Protein AF-A0A914TE70-F1 (afdb_monomer_lite)

Radius of gyration: 18.28 Å; chains: 1; bounding box: 50×21×53 Å

pLDDT: mean 85.48, std 5.52, range [60.97, 94.25]

Secondary structure (DSSP, 8-state):
-HHHHHHHHHHHHH-B-TTSPBPPPPHHHHHHHHHHHHHHHHHHHHHHHHHTT-HHHHHHHHHHHHHHHHHHHHHHHHHHHHHHT-SS--HHHHHHHHHHHHHHHHHHHHHHHHHHHHHHH-

Structure (mmCIF, N/CA/C/O backbone):
data_AF-A0A914TE70-F1
#
_entry.id   AF-A0A914TE70-F1
#
loop_
_atom_site.group_PDB
_atom_site.id
_atom_site.type_symbol
_atom_site.label_atom_id
_atom_site.label_alt_id
_atom_site.label_comp_id
_atom_site.label_asym_id
_atom_site.label_entity_id
_atom_site.label_seq_id
_atom_site.pdbx_PDB_ins_code
_atom_site.Cartn_x
_atom_site.Cartn_y
_atom_site.Cartn_z
_atom_site.occupancy
_atom_site.B_iso_or_equiv
_atom_site.auth_seq_id
_atom_site.auth_comp_id
_atom_site.auth_asym_id
_atom_site.auth_atom_id
_atom_site.pdbx_PDB_model_num
ATOM 1 N N . 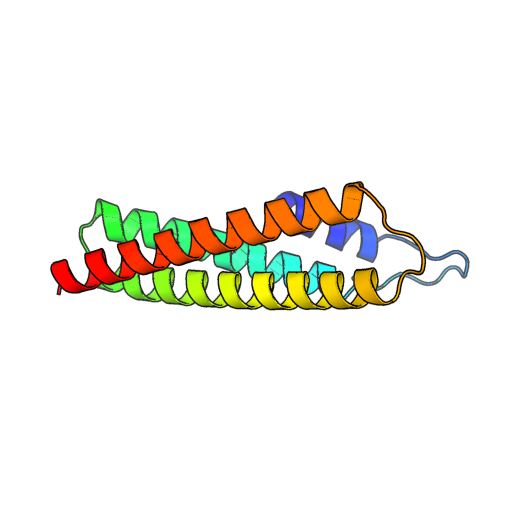MET A 1 1 ? 9.310 -7.585 6.132 1.00 60.97 1 MET A N 1
ATOM 2 C CA . MET A 1 1 ? 9.309 -6.562 5.063 1.00 60.97 1 MET A CA 1
ATOM 3 C C . MET A 1 1 ? 10.328 -5.459 5.301 1.00 60.97 1 MET A C 1
ATOM 5 O O . MET A 1 1 ? 11.218 -5.356 4.480 1.00 60.97 1 MET A O 1
ATOM 9 N N . LEU A 1 2 ? 10.293 -4.715 6.415 1.00 70.75 2 LEU A N 1
ATOM 10 C CA . LEU A 1 2 ? 11.214 -3.585 6.648 1.00 70.75 2 LEU A CA 1
ATOM 11 C C . LEU A 1 2 ? 12.707 -3.933 6.479 1.00 70.75 2 LEU A C 1
ATOM 13 O O . LEU A 1 2 ? 13.415 -3.210 5.794 1.00 70.75 2 LEU A O 1
ATOM 17 N N . ILE A 1 3 ? 13.161 -5.071 7.017 1.00 77.06 3 ILE A N 1
ATOM 18 C CA . ILE A 1 3 ? 14.552 -5.540 6.862 1.00 77.06 3 ILE A CA 1
ATOM 19 C C . ILE A 1 3 ? 14.895 -5.815 5.389 1.00 77.06 3 ILE A C 1
ATOM 21 O O . ILE A 1 3 ? 15.973 -5.455 4.936 1.00 77.06 3 ILE A O 1
ATOM 25 N N . ALA A 1 4 ? 13.965 -6.400 4.629 1.00 76.31 4 ALA A N 1
ATOM 26 C CA . ALA A 1 4 ? 14.156 -6.666 3.205 1.00 76.31 4 ALA A CA 1
ATOM 27 C C . ALA A 1 4 ? 14.168 -5.364 2.384 1.00 76.31 4 ALA A C 1
ATOM 29 O O . ALA A 1 4 ? 15.039 -5.187 1.541 1.00 76.31 4 ALA A O 1
ATOM 30 N N . SER A 1 5 ? 13.267 -4.420 2.674 1.00 78.38 5 SER A N 1
ATOM 31 C CA . SER A 1 5 ? 13.227 -3.105 2.021 1.00 78.38 5 SER A CA 1
ATOM 32 C C . SER A 1 5 ? 14.494 -2.292 2.310 1.00 78.38 5 SER A C 1
ATOM 34 O O . SER A 1 5 ? 15.067 -1.707 1.394 1.00 78.38 5 SER A O 1
ATOM 36 N N . LEU A 1 6 ? 14.983 -2.310 3.559 1.00 79.69 6 LEU A N 1
ATOM 37 C CA . LEU A 1 6 ? 16.264 -1.694 3.916 1.00 79.69 6 LEU A CA 1
ATOM 38 C C . LEU A 1 6 ? 17.442 -2.385 3.233 1.00 79.69 6 LEU A C 1
ATOM 40 O O . LEU A 1 6 ? 18.339 -1.690 2.773 1.00 79.69 6 LEU A O 1
ATOM 44 N N . ALA A 1 7 ? 17.439 -3.717 3.144 1.00 81.75 7 ALA A N 1
ATOM 45 C CA . ALA A 1 7 ? 18.492 -4.462 2.460 1.00 81.75 7 ALA A CA 1
ATOM 46 C C . ALA A 1 7 ? 18.546 -4.125 0.961 1.00 81.75 7 ALA A C 1
ATOM 48 O O . ALA A 1 7 ? 19.626 -3.949 0.40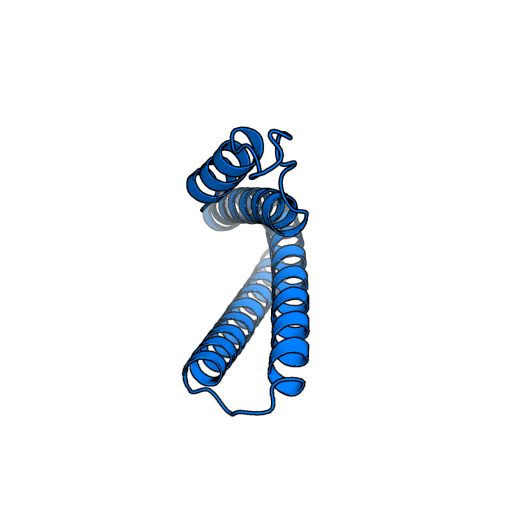6 1.00 81.75 7 ALA A O 1
ATOM 49 N N . VAL A 1 8 ? 17.390 -3.969 0.308 1.00 82.94 8 VAL A N 1
ATOM 50 C CA . VAL A 1 8 ? 17.311 -3.515 -1.090 1.00 82.94 8 VAL A CA 1
ATOM 51 C C . VAL A 1 8 ? 17.781 -2.065 -1.219 1.00 82.94 8 VAL A C 1
ATOM 53 O O . VAL A 1 8 ? 18.542 -1.750 -2.129 1.00 82.94 8 VAL A O 1
ATOM 56 N N . ALA A 1 9 ? 17.389 -1.186 -0.295 1.00 80.62 9 ALA A N 1
ATOM 57 C CA . ALA A 1 9 ? 17.842 0.202 -0.286 1.00 80.62 9 ALA A CA 1
ATOM 58 C C . ALA A 1 9 ? 19.362 0.315 -0.092 1.00 80.62 9 ALA A C 1
ATOM 60 O O . ALA A 1 9 ? 20.010 1.093 -0.790 1.00 80.62 9 ALA A O 1
ATOM 61 N N . SER A 1 10 ? 19.946 -0.479 0.810 1.00 81.38 10 SER A N 1
ATOM 62 C CA . SER A 1 10 ? 21.391 -0.503 1.032 1.00 81.38 10 SER A CA 1
ATOM 63 C C . SER A 1 10 ? 22.132 -1.126 -0.146 1.00 81.38 10 SER A C 1
ATOM 65 O O . SER A 1 10 ? 23.181 -0.618 -0.525 1.00 81.38 10 SER A O 1
ATOM 67 N N . ALA A 1 11 ? 21.571 -2.168 -0.766 1.00 82.94 11 ALA A N 1
ATOM 68 C CA . ALA A 1 11 ? 22.121 -2.754 -1.983 1.00 82.94 11 ALA A CA 1
ATOM 69 C C . ALA A 1 11 ? 22.141 -1.739 -3.135 1.00 82.94 11 ALA A C 1
ATOM 71 O O . ALA A 1 11 ? 23.165 -1.606 -3.794 1.00 82.94 11 ALA A O 1
ATOM 72 N N . GLN A 1 12 ? 21.064 -0.968 -3.330 1.00 82.25 12 GLN A N 1
ATOM 73 C CA . GLN A 1 12 ? 21.020 0.096 -4.342 1.00 82.25 12 GLN A CA 1
ATOM 74 C C . GLN A 1 12 ? 21.954 1.268 -4.025 1.00 82.25 12 GLN A C 1
ATOM 76 O O . GLN A 1 12 ? 22.477 1.889 -4.939 1.00 82.25 12 GLN A O 1
ATOM 81 N N . ALA A 1 13 ? 22.168 1.587 -2.747 1.00 80.19 13 ALA A N 1
ATOM 82 C CA . ALA A 1 13 ? 23.094 2.645 -2.346 1.00 80.19 13 ALA A CA 1
ATOM 83 C C . ALA A 1 13 ? 24.572 2.229 -2.480 1.00 80.19 13 ALA A C 1
ATOM 85 O O . ALA A 1 13 ? 25.447 3.084 -2.613 1.00 80.19 13 ALA A O 1
ATOM 86 N N . GLN A 1 14 ? 24.856 0.925 -2.414 1.00 83.75 14 GLN A N 1
ATOM 87 C CA . GLN A 1 14 ? 26.199 0.364 -2.572 1.00 83.75 14 GLN A CA 1
ATOM 88 C C . GLN A 1 14 ? 26.494 -0.104 -4.003 1.00 83.75 14 GLN A C 1
ATOM 90 O O . GLN A 1 14 ? 27.658 -0.350 -4.320 1.00 83.75 14 GLN A O 1
ATOM 95 N N . SER A 1 15 ? 25.484 -0.223 -4.869 1.00 83.25 15 SER A N 1
ATOM 96 C CA . SER A 1 15 ? 25.684 -0.611 -6.261 1.00 83.25 15 SER A CA 1
ATOM 97 C C . SER A 1 15 ? 26.279 0.528 -7.084 1.00 83.25 15 SER A C 1
ATOM 99 O O . SER A 1 15 ? 25.988 1.715 -6.910 1.00 83.25 15 SER A O 1
ATOM 101 N N . VAL A 1 16 ? 27.138 0.136 -8.017 1.00 82.50 16 VAL A N 1
ATOM 102 C CA . VAL A 1 16 ? 27.794 1.029 -8.965 1.00 82.50 16 VAL A CA 1
ATOM 103 C C . VAL A 1 16 ? 27.278 0.665 -10.350 1.00 82.50 16 VAL A C 1
ATOM 105 O O . VAL A 1 16 ? 27.235 -0.514 -10.705 1.00 82.50 16 VAL A O 1
ATOM 108 N N . ASN A 1 17 ? 26.831 1.662 -11.111 1.00 78.88 17 ASN A N 1
ATOM 109 C CA . ASN A 1 17 ? 26.377 1.445 -12.481 1.00 78.88 17 ASN A CA 1
ATOM 110 C C . ASN A 1 17 ? 27.563 1.081 -13.399 1.00 78.88 17 ASN A C 1
ATOM 112 O O . ASN A 1 17 ? 28.720 1.281 -13.035 1.00 78.88 17 ASN A O 1
ATOM 116 N N . ILE A 1 18 ? 27.278 0.613 -14.615 1.00 79.12 18 ILE A N 1
ATOM 117 C CA . ILE A 1 18 ? 28.274 0.308 -15.661 1.00 79.12 18 ILE A CA 1
ATOM 118 C C . ILE A 1 18 ? 29.235 1.487 -15.908 1.00 79.12 18 ILE A C 1
ATOM 120 O O . ILE A 1 18 ? 30.412 1.273 -16.184 1.00 79.12 18 ILE A O 1
ATOM 124 N N . ASP A 1 19 ? 28.762 2.718 -15.710 1.00 80.88 19 ASP A N 1
ATOM 125 C CA . ASP A 1 19 ? 29.543 3.951 -15.873 1.00 80.88 19 ASP A CA 1
ATOM 126 C C . ASP A 1 19 ? 30.394 4.333 -14.642 1.00 80.88 19 ASP A C 1
ATOM 128 O O . ASP A 1 19 ? 30.953 5.426 -14.584 1.00 80.88 19 ASP A O 1
ATOM 132 N N . GLY A 1 20 ? 30.466 3.482 -13.611 1.00 78.12 20 GLY A N 1
ATOM 133 C CA . GLY A 1 20 ? 31.247 3.745 -12.395 1.00 78.12 20 GLY A CA 1
ATOM 134 C C . GLY A 1 20 ? 30.588 4.709 -11.397 1.00 78.12 20 GLY A C 1
ATOM 135 O O . GLY A 1 20 ? 31.192 5.056 -10.383 1.00 78.12 20 GLY A O 1
ATOM 136 N N . ILE A 1 21 ? 29.350 5.144 -11.654 1.00 82.44 21 ILE A N 1
ATOM 137 C CA . ILE A 1 21 ? 28.613 6.090 -10.804 1.00 82.44 21 ILE A CA 1
ATOM 138 C C . ILE A 1 21 ? 27.794 5.327 -9.757 1.00 82.44 21 ILE A C 1
ATOM 140 O O . ILE A 1 21 ? 27.079 4.378 -10.087 1.00 82.44 21 ILE A O 1
ATOM 144 N N . GLN A 1 22 ? 27.864 5.767 -8.498 1.00 80.25 22 GLN A N 1
ATOM 145 C CA . GLN A 1 22 ? 27.028 5.244 -7.414 1.00 80.25 22 GLN A CA 1
ATOM 146 C C . GLN A 1 22 ? 25.542 5.445 -7.723 1.00 80.25 22 GLN A C 1
ATOM 148 O O . GLN A 1 22 ? 25.097 6.565 -8.005 1.00 80.25 22 GLN A O 1
ATOM 153 N N . GLN A 1 23 ? 24.766 4.366 -7.647 1.00 77.12 23 GLN A N 1
ATOM 154 C CA . GLN A 1 23 ? 23.322 4.455 -7.799 1.00 77.12 23 GLN A CA 1
ATOM 155 C C . GLN A 1 23 ? 22.701 5.078 -6.547 1.00 77.12 23 GLN A C 1
ATOM 157 O O . GLN A 1 23 ? 23.060 4.783 -5.409 1.00 77.12 23 GLN A O 1
ATOM 162 N N . LYS A 1 24 ? 21.753 5.990 -6.764 1.00 80.50 24 LYS A N 1
ATOM 163 C CA . LYS A 1 24 ? 20.893 6.490 -5.691 1.00 80.50 24 LYS A CA 1
ATOM 164 C C . LYS A 1 24 ? 19.678 5.570 -5.581 1.00 80.50 24 LYS A C 1
ATOM 166 O O . LYS A 1 24 ? 19.175 5.134 -6.620 1.00 80.50 24 LYS A O 1
ATOM 171 N N . PRO A 1 25 ? 19.186 5.288 -4.362 1.00 80.50 25 PRO A N 1
ATOM 172 C CA . PRO A 1 25 ? 18.009 4.454 -4.186 1.00 80.50 25 PRO A CA 1
ATOM 173 C C . PRO A 1 25 ? 16.823 5.048 -4.944 1.00 80.50 25 PRO A C 1
ATOM 175 O O . PRO A 1 25 ? 16.567 6.255 -4.904 1.00 80.50 25 PRO A O 1
ATOM 178 N N . SER A 1 26 ? 16.114 4.179 -5.654 1.00 84.19 26 SER A N 1
ATOM 179 C CA . SER A 1 26 ? 14.943 4.563 -6.438 1.00 84.19 26 SER A CA 1
ATOM 180 C C . SER A 1 26 ? 13.805 5.060 -5.539 1.00 84.19 26 SER A C 1
ATOM 182 O O . SER A 1 26 ? 13.658 4.641 -4.387 1.00 84.19 26 SER A O 1
ATOM 184 N N . LEU A 1 27 ? 12.966 5.951 -6.074 1.00 81.50 27 LEU A N 1
ATOM 185 C CA . LEU A 1 27 ? 11.849 6.539 -5.330 1.00 81.50 27 LEU A CA 1
ATOM 186 C C . LEU A 1 27 ? 10.848 5.474 -4.843 1.00 81.50 27 LEU A C 1
ATOM 188 O O . LEU A 1 27 ? 10.309 5.593 -3.745 1.00 81.50 27 LEU A O 1
ATOM 192 N N . SER A 1 28 ? 10.662 4.395 -5.611 1.00 79.38 28 SER A N 1
ATOM 193 C CA . SER A 1 28 ? 9.834 3.244 -5.230 1.00 79.38 28 SER A CA 1
ATOM 194 C C . SER A 1 28 ? 10.395 2.490 -4.020 1.00 79.38 28 SER A C 1
ATOM 196 O O . SER A 1 28 ? 9.635 2.123 -3.122 1.00 79.38 28 SER A O 1
ATOM 198 N N . VAL A 1 29 ? 11.716 2.309 -3.935 1.00 82.75 29 VAL A N 1
ATOM 199 C CA . VAL A 1 29 ? 12.374 1.652 -2.793 1.00 82.75 29 VAL A CA 1
ATOM 200 C C . VAL A 1 29 ? 12.278 2.514 -1.536 1.00 82.75 29 VAL A C 1
ATOM 202 O O . VAL A 1 29 ? 11.929 2.005 -0.471 1.00 82.75 29 VAL A O 1
ATOM 205 N N . ILE A 1 30 ? 12.486 3.829 -1.659 1.00 85.75 30 ILE A N 1
ATOM 206 C CA . ILE A 1 30 ? 12.300 4.771 -0.545 1.00 85.75 30 ILE A CA 1
ATOM 207 C C . ILE A 1 30 ? 10.851 4.725 -0.042 1.00 85.75 30 ILE A C 1
ATOM 209 O O . ILE A 1 30 ? 10.618 4.578 1.160 1.00 85.75 30 ILE A O 1
ATOM 213 N N . ALA A 1 31 ? 9.873 4.784 -0.949 1.00 83.12 31 ALA A N 1
ATOM 214 C CA . ALA A 1 31 ? 8.460 4.699 -0.594 1.00 83.12 31 ALA A CA 1
ATOM 215 C C . ALA A 1 31 ? 8.117 3.365 0.092 1.00 83.12 31 ALA A C 1
ATOM 217 O O . ALA A 1 31 ? 7.423 3.348 1.107 1.00 83.12 31 ALA A O 1
ATOM 218 N N . THR A 1 32 ? 8.678 2.253 -0.387 1.00 84.62 32 THR A N 1
ATOM 219 C CA . THR A 1 32 ? 8.486 0.923 0.213 1.00 84.62 32 THR A CA 1
ATOM 220 C C . THR A 1 32 ? 9.039 0.850 1.639 1.00 84.62 32 THR A C 1
ATOM 222 O O . THR A 1 32 ? 8.420 0.233 2.512 1.00 84.62 32 THR A O 1
ATOM 225 N N . CYS A 1 33 ? 10.166 1.509 1.923 1.00 85.06 33 CYS A N 1
ATOM 226 C CA . CYS A 1 33 ? 10.705 1.628 3.280 1.00 85.06 33 CYS A CA 1
ATOM 227 C C . CYS A 1 33 ? 9.769 2.419 4.206 1.00 85.06 33 CYS A C 1
ATOM 229 O O . CYS A 1 33 ? 9.479 1.955 5.310 1.00 85.06 33 CYS A O 1
ATOM 231 N N . ILE A 1 34 ? 9.249 3.563 3.749 1.00 87.50 34 ILE A N 1
ATOM 232 C CA . ILE A 1 34 ? 8.300 4.388 4.517 1.00 87.50 34 ILE A CA 1
ATOM 233 C C . ILE A 1 34 ? 7.028 3.591 4.823 1.00 87.50 34 ILE A C 1
ATOM 235 O O . ILE A 1 34 ? 6.598 3.519 5.971 1.00 87.50 34 ILE A O 1
ATOM 239 N N . ILE A 1 35 ? 6.464 2.915 3.823 1.00 87.75 35 ILE A N 1
ATOM 240 C CA . ILE A 1 35 ? 5.259 2.094 3.984 1.00 87.75 35 ILE A CA 1
ATOM 241 C C . ILE A 1 35 ? 5.505 0.906 4.913 1.00 87.75 35 ILE A C 1
ATOM 243 O O . ILE A 1 35 ? 4.661 0.599 5.753 1.00 87.75 35 ILE A O 1
ATOM 247 N N . SER A 1 36 ? 6.681 0.276 4.834 1.00 87.12 36 SER A N 1
ATOM 248 C CA . SER A 1 36 ? 7.071 -0.789 5.766 1.00 87.12 36 SER A CA 1
ATOM 249 C C . SER A 1 36 ? 7.113 -0.290 7.213 1.00 87.12 36 SER A C 1
ATOM 251 O O . SER A 1 36 ? 6.723 -1.018 8.126 1.00 87.12 36 SER A O 1
ATOM 253 N N . PHE A 1 37 ? 7.564 0.947 7.431 1.00 87.62 37 PHE A N 1
ATOM 254 C CA . PHE A 1 37 ? 7.558 1.582 8.746 1.00 87.62 37 PHE A CA 1
ATOM 255 C C . PHE A 1 37 ? 6.131 1.907 9.213 1.00 87.62 37 PHE A C 1
ATOM 257 O O . PHE A 1 37 ? 5.770 1.570 10.340 1.00 87.62 37 PHE A O 1
ATOM 264 N N . CYS A 1 38 ? 5.285 2.465 8.339 1.00 88.12 38 CYS A N 1
ATOM 265 C CA . CYS A 1 38 ? 3.871 2.720 8.632 1.00 88.12 38 CYS A CA 1
ATOM 266 C C . CYS A 1 38 ? 3.107 1.440 8.993 1.00 88.12 38 CYS A C 1
ATOM 268 O O . CYS A 1 38 ? 2.338 1.445 9.948 1.00 88.12 38 CYS A O 1
ATOM 270 N N . LEU A 1 39 ? 3.344 0.332 8.284 1.00 87.25 39 LEU A N 1
ATOM 271 C CA . LEU A 1 39 ? 2.752 -0.975 8.591 1.00 87.25 39 LEU A CA 1
ATOM 272 C C . LEU A 1 39 ? 3.179 -1.493 9.967 1.00 87.25 39 LEU A C 1
ATOM 274 O O . LEU A 1 39 ? 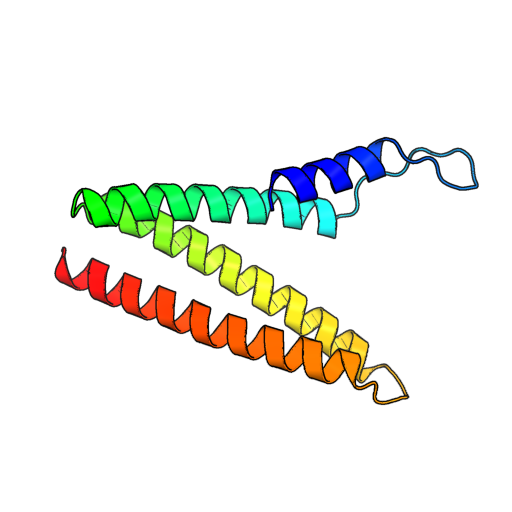2.357 -2.017 10.720 1.00 87.25 39 LEU A O 1
ATOM 278 N N . MET A 1 40 ? 4.454 -1.326 10.318 1.00 88.75 40 MET A N 1
ATOM 279 C CA . MET A 1 40 ? 4.967 -1.735 11.623 1.00 88.75 40 MET A CA 1
ATOM 280 C C . MET A 1 40 ? 4.348 -0.900 12.746 1.00 88.75 40 MET A C 1
ATOM 282 O O . MET A 1 40 ? 3.839 -1.463 13.711 1.00 88.75 40 MET A O 1
ATOM 286 N N . GLY A 1 41 ? 4.312 0.425 12.579 1.00 87.00 41 GLY A N 1
ATOM 287 C CA . GLY A 1 41 ? 3.628 1.330 13.503 1.00 87.00 41 GLY A CA 1
ATOM 288 C C . GLY A 1 41 ? 2.149 0.977 13.649 1.00 87.00 41 GLY A C 1
ATOM 289 O O . GLY A 1 41 ? 1.672 0.793 14.764 1.00 87.00 41 GLY A O 1
ATOM 290 N N . SER A 1 42 ? 1.449 0.786 12.528 1.00 87.56 42 SER A N 1
ATOM 291 C CA . SER A 1 42 ? 0.049 0.351 12.481 1.00 87.56 42 SER A CA 1
ATOM 292 C C . SER A 1 42 ? -0.178 -0.926 13.296 1.00 87.56 42 SER A C 1
ATOM 294 O O . SER A 1 42 ? -1.065 -0.962 14.143 1.00 87.56 42 SER A O 1
ATOM 296 N N . THR A 1 43 ? 0.677 -1.936 13.123 1.00 88.38 43 THR A N 1
ATOM 297 C CA . THR A 1 43 ? 0.582 -3.210 13.854 1.00 88.38 43 THR A CA 1
ATOM 298 C C . THR A 1 43 ? 0.776 -3.023 15.361 1.00 88.38 43 THR A C 1
ATOM 300 O O . THR A 1 43 ? 0.032 -3.592 16.156 1.00 88.38 43 THR A O 1
ATOM 303 N N . ILE A 1 44 ? 1.743 -2.197 15.770 1.00 89.69 44 ILE A N 1
ATOM 304 C CA . ILE A 1 44 ? 2.001 -1.896 17.185 1.00 89.69 44 ILE A CA 1
ATOM 305 C C . ILE A 1 44 ? 0.788 -1.194 17.811 1.00 89.69 44 ILE A C 1
ATOM 307 O O . ILE A 1 44 ? 0.317 -1.595 18.876 1.00 89.69 44 ILE A O 1
ATOM 311 N N . PHE A 1 45 ? 0.242 -0.181 17.135 1.00 88.81 45 PHE A N 1
ATOM 312 C CA . PHE A 1 45 ? -0.948 0.532 17.598 1.00 88.81 45 PHE A CA 1
ATOM 313 C C . PHE A 1 45 ? -2.184 -0.371 17.655 1.00 88.81 45 PHE A C 1
ATOM 315 O O . PHE A 1 45 ? -2.945 -0.281 18.616 1.00 88.81 45 PHE A O 1
ATOM 322 N N . ALA A 1 46 ? -2.345 -1.290 16.700 1.00 86.81 46 ALA A N 1
ATOM 323 C CA . ALA A 1 46 ? -3.397 -2.301 16.734 1.00 86.81 46 ALA A CA 1
ATOM 324 C C . ALA A 1 46 ? -3.278 -3.201 17.968 1.00 86.81 46 ALA A C 1
ATOM 326 O O . ALA A 1 46 ? -4.259 -3.389 18.685 1.00 86.81 46 ALA A O 1
ATOM 327 N N . MET A 1 47 ? -2.076 -3.719 18.254 1.00 88.38 47 MET A N 1
ATOM 328 C CA . MET A 1 47 ? -1.829 -4.577 19.417 1.00 88.38 47 MET A CA 1
ATOM 329 C C . MET A 1 47 ? -2.190 -3.869 20.724 1.00 88.38 47 MET A C 1
ATOM 331 O O . MET A 1 47 ? -2.903 -4.441 21.547 1.00 88.38 47 MET A O 1
ATOM 335 N N . PHE A 1 48 ? -1.759 -2.618 20.906 1.00 87.12 48 PHE A N 1
ATOM 336 C CA . PHE A 1 48 ? -2.093 -1.846 22.106 1.00 87.12 48 PHE A CA 1
ATOM 337 C C . PHE A 1 48 ? -3.574 -1.460 22.173 1.00 87.12 48 PHE A C 1
ATOM 339 O O . PHE A 1 48 ? -4.187 -1.571 23.235 1.00 87.12 48 PHE A O 1
ATOM 346 N N . GLY A 1 49 ? -4.165 -1.047 21.051 1.00 83.00 49 GLY A N 1
ATOM 347 C CA . GLY A 1 49 ? -5.562 -0.626 20.982 1.00 83.00 49 GLY A CA 1
ATOM 348 C C . GLY A 1 49 ? -6.548 -1.764 21.241 1.00 83.00 49 GLY A C 1
ATOM 349 O O . GLY A 1 49 ? -7.488 -1.593 22.017 1.00 83.00 49 GLY A O 1
ATOM 350 N N . LEU A 1 50 ? -6.303 -2.939 20.656 1.00 80.19 50 LEU A N 1
ATOM 351 C CA . LEU A 1 50 ? -7.140 -4.129 20.831 1.00 80.19 50 LEU A CA 1
ATOM 352 C C . LEU A 1 50 ? -6.920 -4.796 22.196 1.00 80.19 50 LEU A C 1
ATOM 354 O O . LEU A 1 50 ? -7.893 -5.165 22.845 1.00 80.19 50 LEU A O 1
ATOM 358 N N . SER A 1 51 ? -5.670 -4.927 22.655 1.00 84.44 51 SER A N 1
ATOM 359 C CA . SER A 1 51 ? -5.354 -5.584 23.936 1.00 84.44 51 SER A CA 1
ATOM 360 C C . SER A 1 51 ? -5.790 -4.749 25.143 1.00 84.44 51 SER A C 1
ATOM 362 O O . SER A 1 51 ? -6.357 -5.271 26.099 1.00 84.44 51 SER A O 1
ATOM 364 N N . GLY A 1 52 ? -5.572 -3.431 25.092 1.00 76.12 52 GLY A N 1
ATOM 365 C CA . GLY A 1 52 ? -5.938 -2.519 26.176 1.00 76.12 52 GLY A CA 1
ATO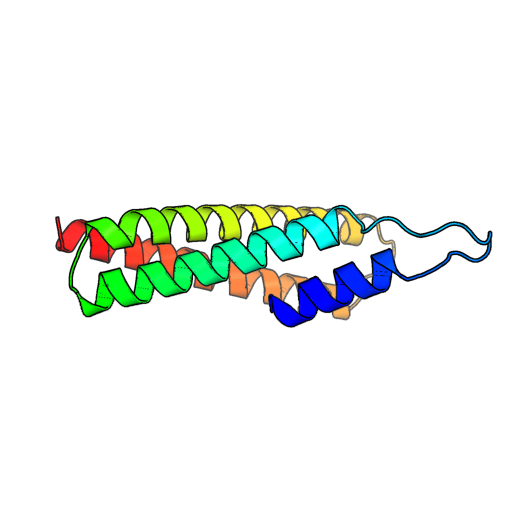M 366 C C . GLY A 1 52 ? -7.394 -2.049 26.147 1.00 76.12 52 GLY A C 1
ATOM 367 O O . GLY A 1 52 ? -7.783 -1.278 27.021 1.00 76.12 52 GLY A O 1
ATOM 368 N N . ASN A 1 53 ? -8.178 -2.448 25.134 1.00 78.25 53 ASN A N 1
ATOM 369 C CA . ASN A 1 53 ? -9.492 -1.876 24.822 1.00 78.25 53 ASN A CA 1
ATOM 370 C C . ASN A 1 53 ? -9.472 -0.328 24.802 1.00 78.25 53 ASN A C 1
ATOM 372 O O . ASN A 1 53 ? -10.416 0.333 25.232 1.00 78.25 53 ASN A O 1
ATOM 376 N N . GLN A 1 54 ? -8.368 0.263 24.334 1.00 82.06 54 GLN A N 1
ATOM 377 C CA . GLN A 1 54 ? -8.159 1.709 24.347 1.00 82.06 54 GLN A CA 1
ATOM 378 C C . GLN A 1 54 ? -8.405 2.285 22.954 1.00 82.06 54 GLN A C 1
ATOM 380 O O . GLN A 1 54 ? -7.556 2.193 22.063 1.00 82.06 54 GLN A O 1
ATOM 385 N N . SER A 1 55 ? -9.557 2.935 22.778 1.00 80.50 55 SER A N 1
ATOM 386 C CA . SER A 1 55 ? -9.963 3.566 21.514 1.00 80.50 55 SER A CA 1
ATOM 387 C C . SER A 1 55 ? -8.949 4.600 21.002 1.00 80.50 55 SER A C 1
ATOM 389 O O . SER A 1 55 ? -8.779 4.746 19.792 1.00 80.50 55 SER A O 1
ATOM 391 N N . GLY A 1 56 ? -8.201 5.256 21.899 1.00 84.94 56 GLY A N 1
ATOM 392 C CA . GLY A 1 56 ? -7.163 6.231 21.546 1.00 84.94 56 GLY A CA 1
ATOM 393 C C . GLY A 1 56 ? -6.034 5.674 20.669 1.00 84.94 56 GLY A C 1
ATOM 394 O O . GLY A 1 56 ? -5.530 6.394 19.810 1.00 84.94 56 GLY A O 1
ATOM 395 N N . PHE A 1 57 ? -5.676 4.393 20.815 1.00 87.06 57 PHE A N 1
ATOM 396 C CA . PHE A 1 57 ? -4.637 3.753 19.995 1.00 87.06 57 PHE A CA 1
ATOM 397 C C . PHE A 1 57 ? -5.177 3.150 18.689 1.00 87.06 57 PHE A C 1
ATOM 399 O O . PHE A 1 57 ? -4.401 2.918 17.765 1.00 87.06 57 PHE A O 1
ATOM 406 N N . LEU A 1 58 ? -6.498 2.968 18.555 1.00 87.06 58 LEU A N 1
ATOM 407 C CA . LEU A 1 58 ? -7.106 2.522 17.294 1.00 87.06 58 LEU A CA 1
ATOM 408 C C . LEU A 1 58 ? -7.066 3.606 16.210 1.00 87.06 58 LEU A C 1
ATOM 410 O O . LEU A 1 58 ? -6.933 3.294 15.032 1.00 87.06 58 LEU A O 1
ATOM 414 N N . LEU A 1 59 ? -7.170 4.882 16.585 1.00 88.56 59 LEU A N 1
ATOM 415 C CA . LEU A 1 59 ? -7.205 5.987 15.626 1.00 88.56 59 LEU A CA 1
ATOM 416 C C . LEU A 1 59 ? -5.902 6.141 14.810 1.00 88.56 59 LEU A C 1
ATOM 418 O O . LEU A 1 59 ? -5.990 6.200 13.581 1.00 88.56 59 LEU A O 1
ATOM 422 N N . PRO A 1 60 ? -4.695 6.145 15.417 1.00 88.56 60 PRO A N 1
ATOM 423 C CA . PRO A 1 60 ? -3.452 6.144 14.647 1.00 88.56 60 PRO A CA 1
ATOM 424 C C . PRO A 1 60 ? -3.278 4.866 13.814 1.00 88.56 60 PRO A C 1
ATOM 426 O O . PRO A 1 60 ? -2.778 4.948 12.695 1.00 88.56 60 PRO A O 1
ATOM 429 N N . HIS A 1 61 ? -3.741 3.706 14.296 1.00 90.88 61 HIS A N 1
ATOM 430 C CA . HIS A 1 61 ? -3.760 2.467 13.511 1.00 90.88 61 HIS A CA 1
ATOM 431 C C . HIS A 1 61 ? -4.599 2.615 12.230 1.00 90.88 61 HIS A C 1
ATOM 433 O O . HIS A 1 61 ? -4.069 2.411 11.139 1.00 90.88 61 HIS A O 1
ATOM 439 N N . ILE A 1 62 ? -5.849 3.078 12.347 1.00 90.50 62 ILE A N 1
ATOM 440 C CA . ILE A 1 62 ? -6.745 3.324 11.205 1.00 90.50 62 ILE A CA 1
ATOM 441 C C . ILE A 1 62 ? -6.119 4.334 10.233 1.00 90.50 62 ILE A C 1
ATOM 443 O O . ILE A 1 62 ? -6.148 4.123 9.021 1.00 90.50 62 ILE A O 1
ATOM 447 N N . PHE A 1 63 ? -5.506 5.408 10.744 1.00 92.12 63 PHE A N 1
ATOM 448 C CA . PHE A 1 63 ? -4.815 6.395 9.912 1.00 92.12 63 PHE A CA 1
ATOM 449 C C . PHE A 1 63 ? -3.687 5.761 9.086 1.00 92.12 63 PHE A C 1
ATOM 451 O O . PHE A 1 63 ? -3.657 5.918 7.863 1.00 92.12 63 PHE A O 1
ATOM 458 N N . PHE A 1 64 ? -2.788 5.000 9.718 1.00 91.06 64 PHE A N 1
ATOM 459 C CA . PHE A 1 64 ? -1.712 4.318 8.996 1.00 91.06 64 PHE A CA 1
ATOM 460 C C . PHE A 1 64 ? -2.249 3.280 8.006 1.00 91.06 64 PHE A C 1
ATOM 462 O O . PHE A 1 64 ? -1.736 3.194 6.890 1.00 91.06 64 PHE A O 1
ATOM 469 N N . SER A 1 65 ? -3.295 2.534 8.364 1.00 90.56 65 SER A N 1
ATOM 470 C CA . SER A 1 65 ? -3.941 1.574 7.465 1.00 90.56 65 SER A CA 1
ATOM 471 C C . SER A 1 65 ? -4.522 2.262 6.223 1.00 90.56 65 SER A C 1
ATOM 473 O O . SER A 1 65 ? -4.307 1.792 5.108 1.00 90.56 65 SER A O 1
ATOM 475 N N . ILE A 1 66 ? -5.158 3.430 6.357 1.00 91.31 66 ILE A N 1
ATOM 476 C CA . ILE A 1 66 ? -5.644 4.212 5.205 1.00 91.31 66 ILE A CA 1
ATOM 477 C C . ILE A 1 66 ? -4.482 4.654 4.304 1.00 91.31 66 ILE A C 1
ATOM 479 O O . ILE A 1 66 ? -4.567 4.499 3.085 1.00 91.31 66 ILE A O 1
ATOM 483 N N . VAL A 1 67 ? -3.380 5.152 4.877 1.00 91.44 67 VAL A N 1
ATOM 484 C CA . VAL A 1 67 ? -2.192 5.568 4.105 1.00 91.44 67 VAL A CA 1
ATOM 485 C C . VAL A 1 67 ? -1.630 4.405 3.284 1.00 91.44 67 VAL A C 1
ATOM 487 O O . VAL A 1 67 ? -1.368 4.558 2.091 1.00 91.44 67 VAL A O 1
ATOM 490 N N . VAL A 1 68 ? -1.502 3.223 3.892 1.00 90.25 68 VAL A N 1
ATOM 491 C CA . VAL A 1 68 ? -1.036 2.009 3.204 1.00 90.25 68 VAL A CA 1
ATOM 492 C C . VAL A 1 68 ? -2.008 1.594 2.097 1.00 90.25 68 VAL A C 1
ATOM 494 O O . VAL A 1 68 ? -1.577 1.242 1.000 1.00 90.25 68 VAL A O 1
ATOM 497 N N . CYS A 1 69 ? -3.315 1.680 2.352 1.00 91.19 69 CYS A N 1
ATOM 498 C CA . CYS A 1 69 ? -4.352 1.335 1.383 1.00 91.19 69 CYS A CA 1
ATOM 499 C C . CYS A 1 69 ? -4.304 2.235 0.138 1.00 91.19 69 CYS A C 1
ATOM 501 O O . CYS A 1 69 ? -4.402 1.738 -0.986 1.00 91.19 69 CYS A O 1
ATOM 503 N N . ILE A 1 70 ? -4.139 3.549 0.330 1.00 91.50 70 ILE A N 1
ATOM 504 C CA . ILE A 1 70 ? -4.005 4.521 -0.765 1.00 91.50 70 ILE A CA 1
ATOM 505 C C . ILE A 1 70 ? -2.733 4.236 -1.559 1.00 91.50 70 ILE A C 1
ATOM 507 O O . ILE A 1 70 ? -2.780 4.168 -2.785 1.00 91.50 70 ILE A O 1
ATOM 511 N N . PHE A 1 71 ? -1.611 4.009 -0.874 1.00 90.44 71 PHE A N 1
ATOM 512 C CA . PHE A 1 71 ? -0.352 3.693 -1.537 1.00 90.44 71 PHE A CA 1
ATOM 513 C C . PHE A 1 71 ? -0.466 2.432 -2.406 1.00 90.44 71 PHE A C 1
ATOM 515 O O . PHE A 1 71 ? -0.117 2.461 -3.587 1.00 90.44 71 PHE A O 1
ATOM 522 N N . HIS A 1 72 ? -1.032 1.349 -1.869 1.00 90.94 72 HIS A N 1
ATOM 523 C CA . HIS A 1 72 ? -1.235 0.114 -2.627 1.00 90.94 72 HIS A CA 1
ATOM 524 C C . HIS A 1 72 ? -2.174 0.315 -3.831 1.00 90.94 72 HIS A C 1
ATOM 526 O O . HIS A 1 72 ? -1.887 -0.188 -4.919 1.00 90.94 72 HIS A O 1
ATOM 532 N N . ALA A 1 73 ? -3.238 1.116 -3.683 1.00 90.12 73 ALA A N 1
ATOM 533 C CA . ALA A 1 73 ? -4.130 1.469 -4.790 1.00 90.12 73 ALA A CA 1
ATOM 534 C C . ALA A 1 73 ? -3.395 2.240 -5.898 1.00 90.12 73 ALA A C 1
ATOM 536 O O . ALA A 1 73 ? -3.568 1.936 -7.079 1.00 90.12 73 ALA A O 1
ATOM 537 N N . THR A 1 74 ? -2.556 3.216 -5.530 1.00 90.38 74 THR A N 1
ATOM 538 C CA . THR A 1 74 ? -1.776 3.994 -6.504 1.00 90.38 74 THR A CA 1
ATOM 539 C C . THR A 1 74 ? -0.775 3.128 -7.257 1.00 90.38 74 THR A C 1
ATOM 541 O O . THR A 1 74 ? -0.727 3.201 -8.481 1.00 90.38 74 THR A O 1
ATOM 544 N N . LEU A 1 75 ? -0.044 2.252 -6.559 1.00 88.44 75 LEU A N 1
ATOM 545 C CA . LEU A 1 75 ? 0.915 1.345 -7.188 1.00 88.44 75 LEU A CA 1
ATOM 546 C C . LEU A 1 75 ? 0.212 0.381 -8.149 1.00 88.44 75 LEU A C 1
ATOM 548 O O . LEU A 1 75 ? 0.625 0.238 -9.294 1.00 88.44 75 LEU A O 1
ATOM 552 N N . SER A 1 76 ? -0.906 -0.199 -7.712 1.00 89.50 76 SER A N 1
ATOM 553 C CA . SER A 1 76 ? -1.704 -1.111 -8.537 1.00 89.50 76 SER A CA 1
ATOM 554 C C . SER A 1 76 ? -2.281 -0.421 -9.773 1.00 89.50 76 SER A C 1
ATOM 556 O O . SER A 1 76 ? -2.339 -1.025 -10.839 1.00 89.50 76 SER A O 1
ATOM 558 N N . SER A 1 77 ? -2.665 0.853 -9.655 1.00 88.88 77 SER A N 1
ATOM 559 C CA . SER A 1 77 ? -3.154 1.652 -10.785 1.00 88.88 77 SER A CA 1
ATOM 560 C C . SER A 1 77 ? -2.045 1.960 -11.793 1.00 88.88 77 SER A C 1
ATOM 562 O O . SER A 1 77 ? -2.285 1.877 -12.993 1.00 88.88 77 SER A O 1
ATOM 564 N N . ILE A 1 78 ? -0.830 2.273 -11.326 1.00 88.25 78 ILE A N 1
ATOM 565 C CA . ILE A 1 78 ? 0.337 2.488 -12.198 1.00 88.25 78 ILE A CA 1
ATOM 566 C C . ILE A 1 78 ? 0.663 1.202 -12.960 1.00 88.25 78 ILE A C 1
ATOM 568 O O . ILE A 1 78 ? 0.742 1.229 -14.185 1.00 88.25 78 ILE A O 1
ATOM 572 N N . SER A 1 79 ? 0.749 0.070 -12.259 1.00 86.62 79 SER A N 1
ATOM 573 C CA . SER A 1 79 ? 0.979 -1.233 -12.887 1.00 86.62 79 SER A CA 1
ATOM 574 C C . SER A 1 79 ? -0.112 -1.589 -13.899 1.00 86.62 79 SER A C 1
ATOM 576 O O . SER A 1 79 ? 0.185 -2.147 -14.951 1.00 86.62 79 SER A O 1
ATOM 578 N N . LEU A 1 80 ? -1.376 -1.236 -13.627 1.00 87.06 80 LEU A N 1
ATOM 579 C CA . LEU A 1 80 ? -2.485 -1.451 -14.563 1.00 87.06 80 LEU A CA 1
ATOM 580 C C . LEU A 1 80 ? -2.307 -0.642 -15.845 1.00 87.06 80 LEU A C 1
ATOM 582 O O . LEU A 1 80 ? -2.511 -1.175 -16.932 1.00 87.06 80 LEU A O 1
ATOM 586 N N . ILE A 1 81 ? -1.896 0.620 -15.729 1.00 87.88 81 ILE A N 1
ATOM 587 C CA . ILE A 1 81 ? -1.614 1.469 -16.889 1.00 87.88 81 ILE A CA 1
ATOM 588 C C . ILE A 1 81 ? -0.473 0.865 -17.718 1.00 87.88 81 ILE A C 1
ATOM 590 O O . ILE A 1 81 ? -0.622 0.742 -18.933 1.00 87.88 81 ILE A O 1
ATOM 594 N N . GLU A 1 82 ? 0.616 0.430 -17.079 1.00 86.06 82 GLU A N 1
ATOM 595 C CA . GLU A 1 82 ? 1.742 -0.230 -17.758 1.00 86.06 82 GLU A CA 1
ATOM 596 C C . GLU A 1 82 ? 1.284 -1.475 -18.530 1.00 86.06 82 GLU A C 1
ATOM 598 O O . GLU A 1 82 ? 1.590 -1.617 -19.714 1.00 86.06 82 GLU A O 1
ATOM 603 N N . TRP A 1 83 ? 0.463 -2.325 -17.909 1.00 82.31 83 TRP A N 1
ATOM 604 C CA . TRP A 1 83 ? -0.085 -3.510 -18.567 1.00 82.31 83 TRP A CA 1
ATOM 605 C C . TRP A 1 83 ? -0.979 -3.166 -19.765 1.00 82.31 83 TRP A C 1
ATOM 607 O O . TRP A 1 83 ? -0.865 -3.794 -20.815 1.00 82.31 83 TRP A O 1
ATOM 617 N N . THR A 1 84 ? -1.833 -2.139 -19.660 1.00 84.00 84 THR A N 1
ATOM 618 C CA . THR A 1 84 ? -2.708 -1.728 -20.778 1.00 84.00 84 THR A CA 1
ATOM 619 C C . THR A 1 84 ? -1.948 -1.188 -21.988 1.00 84.00 84 THR A C 1
ATOM 621 O O . THR A 1 84 ? -2.473 -1.211 -23.100 1.00 84.00 84 THR A O 1
ATOM 624 N N . GLN A 1 85 ? -0.720 -0.703 -21.794 1.00 85.94 85 GLN A N 1
ATOM 625 C CA . GLN A 1 85 ? 0.146 -0.238 -22.880 1.00 85.94 85 GLN A CA 1
ATOM 626 C C . GLN A 1 85 ? 0.868 -1.391 -23.589 1.00 85.94 85 GLN A C 1
ATOM 628 O O . GLN A 1 85 ? 1.453 -1.196 -24.656 1.00 85.94 85 GLN A O 1
ATOM 633 N N . GLN A 1 86 ? 0.823 -2.595 -23.023 1.00 82.00 86 GLN A N 1
ATOM 634 C CA . GLN A 1 86 ? 1.524 -3.757 -23.538 1.00 82.00 86 GLN A CA 1
ATOM 635 C C . GLN A 1 86 ? 0.685 -4.461 -24.61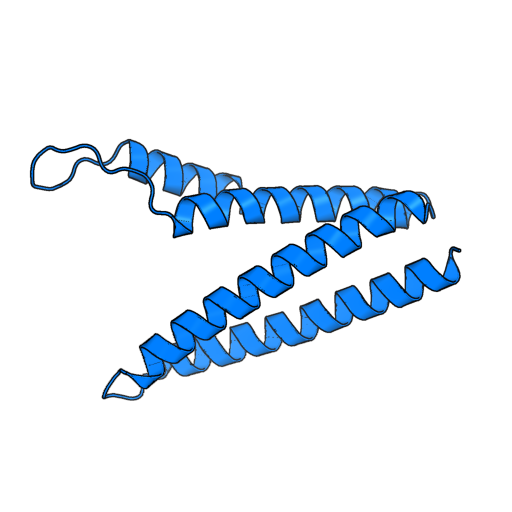2 1.00 82.00 86 GLN A C 1
ATOM 637 O O . GLN A 1 86 ? -0.496 -4.745 -24.433 1.00 82.00 86 GLN A O 1
ATOM 642 N N . SER A 1 87 ? 1.291 -4.750 -25.767 1.00 71.12 87 SER A N 1
ATOM 643 C CA . SER A 1 87 ? 0.574 -5.299 -26.931 1.00 71.12 87 SER A CA 1
ATOM 644 C C . SER A 1 87 ? 0.210 -6.785 -26.806 1.00 71.12 87 SER A C 1
ATOM 646 O O . SER A 1 87 ? -0.512 -7.314 -27.649 1.00 71.12 87 SER A O 1
ATOM 648 N N . THR A 1 88 ? 0.714 -7.472 -25.779 1.00 79.81 88 THR A N 1
ATOM 649 C CA . THR A 1 88 ? 0.522 -8.909 -25.555 1.00 79.81 88 THR A CA 1
ATOM 650 C C . THR A 1 88 ? -0.036 -9.158 -24.163 1.00 79.81 88 THR A C 1
ATOM 652 O O . THR A 1 88 ? 0.514 -8.673 -23.176 1.00 79.81 88 THR A O 1
ATOM 655 N N . ILE A 1 89 ? -1.107 -9.948 -24.083 1.00 74.12 89 ILE A N 1
ATOM 656 C CA . ILE A 1 89 ? -1.707 -10.348 -22.810 1.00 74.12 89 ILE A CA 1
ATOM 657 C C . ILE A 1 89 ? -0.828 -11.428 -22.174 1.00 74.12 89 ILE A C 1
ATOM 659 O O . ILE A 1 89 ? -0.766 -12.548 -22.677 1.00 74.12 89 ILE A O 1
ATOM 663 N N . ASP A 1 90 ? -0.170 -11.080 -21.069 1.00 81.50 90 ASP A N 1
ATOM 664 C CA . ASP A 1 90 ? 0.550 -12.026 -20.215 1.00 81.50 90 ASP A CA 1
ATOM 665 C C . ASP A 1 90 ? -0.359 -12.546 -19.088 1.00 81.50 90 ASP A C 1
ATOM 667 O O . ASP A 1 90 ? -1.104 -11.777 -18.466 1.00 81.50 90 ASP A O 1
ATOM 671 N N . GLY A 1 91 ? -0.278 -13.843 -18.798 1.00 82.38 91 GLY A N 1
ATOM 672 C CA . GLY A 1 91 ? -0.993 -14.468 -17.685 1.00 82.38 91 GLY A CA 1
ATOM 673 C C . GLY A 1 91 ? -0.468 -14.020 -16.318 1.00 82.38 91 GLY A C 1
ATOM 674 O O . GLY A 1 91 ? -1.247 -13.910 -15.369 1.00 82.38 91 GLY A O 1
ATOM 675 N N . ASP A 1 92 ? 0.817 -13.676 -16.223 1.00 85.19 92 ASP A N 1
ATOM 676 C CA . ASP A 1 92 ? 1.447 -13.258 -14.965 1.00 85.19 92 ASP A CA 1
ATOM 677 C C . ASP A 1 92 ? 0.905 -11.908 -14.473 1.00 85.19 92 ASP A C 1
ATOM 679 O O . ASP A 1 92 ? 0.681 -11.700 -13.273 1.00 85.19 92 ASP A O 1
ATOM 683 N N . TRP A 1 93 ? 0.587 -11.006 -15.405 1.00 84.56 93 TRP A N 1
ATOM 684 C CA . TRP A 1 93 ? -0.076 -9.738 -15.104 1.00 84.56 93 TRP A CA 1
ATOM 685 C C . TRP A 1 93 ? -1.485 -9.958 -14.552 1.00 84.56 93 TRP A C 1
ATOM 687 O O . TRP A 1 93 ? -1.842 -9.370 -13.531 1.00 84.56 93 TRP A O 1
ATOM 697 N N . LEU A 1 94 ? -2.269 -10.855 -15.161 1.00 85.94 94 LEU A N 1
ATOM 698 C CA . LEU A 1 94 ? -3.610 -11.216 -14.681 1.00 85.94 94 LEU A CA 1
ATOM 699 C C . LEU A 1 94 ? -3.579 -11.744 -13.241 1.00 85.94 94 LEU A C 1
ATOM 701 O O . LEU A 1 94 ? -4.383 -11.318 -12.405 1.00 85.94 94 LEU A O 1
ATOM 705 N N . ILE A 1 95 ? -2.629 -12.629 -12.929 1.00 88.19 95 ILE A N 1
ATOM 706 C CA . ILE A 1 95 ? -2.445 -13.155 -11.571 1.00 88.19 95 ILE A CA 1
ATOM 707 C C . ILE A 1 95 ? -2.093 -12.012 -10.613 1.00 88.19 95 ILE A C 1
ATOM 709 O O . ILE A 1 95 ? -2.726 -11.879 -9.564 1.00 88.19 95 ILE A O 1
ATOM 713 N 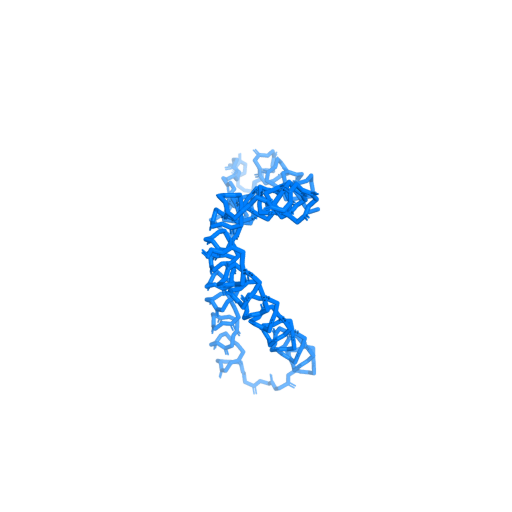N . THR A 1 96 ? -1.169 -11.133 -11.000 1.00 87.00 96 THR A N 1
ATOM 714 C CA . THR A 1 96 ? -0.743 -9.983 -10.189 1.00 87.00 96 THR A CA 1
ATOM 715 C C . THR A 1 96 ? -1.902 -9.028 -9.886 1.00 87.00 96 THR A C 1
ATOM 717 O O . THR A 1 96 ? -2.097 -8.647 -8.729 1.00 87.00 96 THR A O 1
ATOM 720 N N . PHE A 1 97 ? -2.735 -8.692 -10.877 1.00 88.44 97 PHE A N 1
ATOM 721 C CA . PHE A 1 97 ? -3.913 -7.844 -10.662 1.00 88.44 97 PHE A CA 1
ATOM 722 C C . PHE A 1 97 ? -4.967 -8.510 -9.796 1.00 88.44 97 PHE A C 1
ATOM 724 O O . PHE A 1 97 ? -5.517 -7.860 -8.908 1.00 88.44 97 PHE A O 1
ATOM 731 N N . SER A 1 98 ? -5.245 -9.795 -10.021 1.00 89.56 98 SER A N 1
ATOM 732 C CA . SER A 1 98 ? -6.228 -10.522 -9.217 1.00 89.56 98 SER A CA 1
ATOM 733 C C . SER A 1 98 ? -5.803 -10.602 -7.747 1.00 89.56 98 SER A C 1
ATOM 735 O O . SER A 1 98 ? -6.613 -10.333 -6.857 1.00 89.56 98 SER A O 1
ATOM 737 N N . GLY A 1 99 ? -4.517 -10.862 -7.488 1.00 90.25 99 GLY A N 1
ATOM 738 C CA . GLY A 1 99 ? -3.941 -10.847 -6.147 1.00 90.25 99 GLY A CA 1
ATOM 739 C C . GLY A 1 99 ? -3.997 -9.459 -5.509 1.00 90.25 99 GLY A C 1
ATOM 740 O O . GLY A 1 99 ? -4.405 -9.335 -4.355 1.00 90.25 99 GLY A O 1
ATOM 741 N N . SER A 1 100 ? -3.663 -8.412 -6.268 1.00 90.81 100 SER A N 1
ATOM 742 C CA . SER A 1 100 ? -3.739 -7.028 -5.793 1.00 90.81 100 SER A CA 1
ATOM 743 C C . SER A 1 100 ? -5.173 -6.615 -5.429 1.00 90.81 100 SER A C 1
ATOM 745 O O . SER A 1 100 ? -5.403 -6.089 -4.340 1.00 90.81 100 SER A O 1
ATOM 747 N N . LEU A 1 101 ? -6.158 -6.917 -6.282 1.00 90.94 101 LEU A N 1
ATOM 748 C CA . LEU A 1 101 ? -7.578 -6.648 -6.027 1.00 90.94 101 LEU A CA 1
ATOM 749 C C . LEU A 1 101 ? -8.087 -7.379 -4.786 1.00 90.94 101 LEU A C 1
ATOM 751 O O . LEU A 1 101 ? -8.775 -6.782 -3.956 1.00 90.94 101 LEU A O 1
ATOM 755 N N . LEU A 1 102 ? -7.734 -8.659 -4.643 1.00 94.25 102 LEU A N 1
ATOM 756 C CA . LEU A 1 102 ? -8.117 -9.456 -3.483 1.00 94.25 102 LEU A CA 1
ATOM 757 C C . LEU A 1 102 ? -7.514 -8.880 -2.199 1.00 94.25 102 LEU A C 1
ATOM 759 O O . LEU A 1 102 ? -8.227 -8.702 -1.211 1.00 94.25 102 LEU A O 1
ATOM 763 N N . PHE A 1 103 ? -6.224 -8.537 -2.223 1.00 91.31 103 PHE A N 1
ATOM 764 C CA . PHE A 1 103 ? -5.560 -7.874 -1.105 1.00 91.31 103 PHE A CA 1
ATOM 765 C C . PHE A 1 103 ? -6.266 -6.561 -0.749 1.00 91.31 103 PHE A C 1
ATOM 767 O O . PHE A 1 103 ? -6.607 -6.352 0.414 1.00 91.31 103 PHE A O 1
ATOM 774 N N . GLN A 1 104 ? -6.562 -5.716 -1.741 1.00 91.94 104 GLN A N 1
ATOM 775 C CA . GLN A 1 104 ? -7.249 -4.439 -1.548 1.00 91.94 104 GLN A CA 1
ATOM 776 C C . GLN A 1 104 ? -8.627 -4.627 -0.892 1.00 91.94 104 GLN A C 1
ATOM 778 O O . GLN A 1 104 ? -8.968 -3.909 0.048 1.00 91.94 104 GLN A O 1
ATOM 783 N N . ALA A 1 105 ? -9.411 -5.607 -1.348 1.00 93.44 105 ALA A N 1
ATOM 784 C CA . ALA A 1 105 ? -10.737 -5.901 -0.809 1.00 93.44 105 ALA A CA 1
ATOM 785 C C . ALA A 1 105 ? -10.677 -6.396 0.645 1.00 93.44 105 ALA A C 1
ATOM 787 O O . ALA A 1 105 ? -11.416 -5.904 1.505 1.00 93.44 105 ALA A O 1
ATOM 788 N N . CYS A 1 106 ? -9.768 -7.327 0.944 1.00 93.44 106 CYS A N 1
ATOM 789 C CA . CYS A 1 106 ? -9.537 -7.808 2.305 1.00 93.44 106 CYS A CA 1
ATOM 790 C C . CYS A 1 106 ? -9.086 -6.672 3.229 1.00 93.44 106 CYS A C 1
ATOM 792 O O . CYS A 1 106 ? -9.589 -6.542 4.345 1.00 93.44 106 CYS A O 1
ATOM 794 N N . PHE A 1 107 ? -8.184 -5.815 2.754 1.00 91.88 107 PHE A N 1
ATOM 795 C CA . PHE A 1 107 ? -7.631 -4.721 3.543 1.00 91.88 107 PHE A CA 1
ATOM 796 C C . PHE A 1 107 ? -8.668 -3.625 3.829 1.00 91.88 107 PHE A C 1
ATOM 798 O O . PHE A 1 107 ? -8.793 -3.174 4.965 1.00 91.88 107 PHE A O 1
ATOM 805 N N . LEU A 1 108 ? -9.501 -3.264 2.847 1.00 93.19 108 LEU A N 1
ATOM 806 C CA . LEU A 1 108 ? -10.642 -2.363 3.058 1.00 93.19 108 LEU A CA 1
ATOM 807 C C . LEU A 1 108 ? -11.662 -2.943 4.043 1.00 93.19 108 LEU A C 1
ATOM 809 O O . LEU A 1 108 ? -12.206 -2.216 4.875 1.00 93.19 108 LEU A O 1
ATOM 813 N N . THR A 1 109 ? -11.902 -4.254 3.978 1.00 93.44 109 THR A N 1
ATOM 814 C CA . THR A 1 109 ? -12.784 -4.944 4.927 1.00 93.44 109 THR A CA 1
ATOM 815 C C . THR A 1 109 ? -12.218 -4.889 6.347 1.00 93.44 109 THR A C 1
ATOM 817 O O . THR A 1 109 ? -12.970 -4.628 7.285 1.00 93.44 109 THR A O 1
ATOM 820 N N . ALA A 1 110 ? -10.904 -5.064 6.514 1.00 90.31 110 ALA A N 1
ATOM 821 C CA . ALA A 1 110 ? -10.234 -4.922 7.807 1.00 90.31 110 ALA A CA 1
ATOM 822 C C . ALA A 1 110 ? -10.401 -3.505 8.381 1.00 90.31 110 ALA A C 1
ATOM 824 O O . ALA A 1 110 ? -10.917 -3.361 9.488 1.00 90.31 110 ALA A O 1
ATOM 825 N N . ILE A 1 111 ? -10.117 -2.464 7.588 1.00 91.38 111 ILE A N 1
ATOM 826 C CA . ILE A 1 111 ? -10.303 -1.059 7.998 1.00 91.38 111 ILE A CA 1
ATOM 827 C C . ILE A 1 111 ? -11.766 -0.783 8.380 1.00 91.38 111 ILE A C 1
ATOM 829 O O . ILE A 1 111 ? -12.051 -0.103 9.368 1.00 91.38 111 ILE A O 1
ATOM 833 N N . TYR A 1 112 ? -12.726 -1.323 7.628 1.00 92.81 112 TYR A N 1
ATOM 834 C CA . TYR A 1 112 ? -14.145 -1.185 7.950 1.00 92.81 112 TYR A CA 1
ATOM 835 C C . TYR A 1 112 ? -14.508 -1.829 9.299 1.00 92.81 112 TYR A C 1
ATOM 837 O O . TYR A 1 112 ? -15.266 -1.247 10.084 1.00 92.81 112 TYR A O 1
ATOM 845 N N . LEU A 1 113 ? -13.970 -3.015 9.590 1.00 90.88 113 LEU A N 1
ATOM 846 C CA . LEU A 1 113 ? -14.161 -3.684 10.877 1.00 90.88 113 LEU A CA 1
ATOM 847 C C . LEU A 1 113 ? -13.491 -2.912 12.022 1.00 90.88 113 LEU A C 1
ATOM 849 O O . LEU A 1 113 ? -14.102 -2.763 13.080 1.00 90.88 113 LEU A O 1
ATOM 853 N N . GLU A 1 114 ? -12.299 -2.356 11.805 1.00 89.25 114 GLU A N 1
ATOM 854 C CA . GLU A 1 114 ? -11.599 -1.494 12.765 1.00 89.25 114 GLU A CA 1
ATOM 855 C C . GLU A 1 114 ? -12.415 -0.237 13.088 1.00 89.25 114 GLU A C 1
ATOM 857 O O . GLU A 1 114 ? -12.627 0.076 14.258 1.00 89.25 114 GLU A O 1
ATOM 862 N N . LEU A 1 115 ? -12.969 0.436 12.076 1.00 89.88 115 LEU A N 1
ATOM 863 C CA . LEU A 1 115 ? -13.861 1.588 12.257 1.00 89.88 115 LEU A CA 1
ATOM 864 C C . LEU A 1 115 ? -15.123 1.222 13.048 1.00 89.88 115 LEU A C 1
ATOM 866 O O . LEU A 1 115 ? -15.570 1.978 13.916 1.00 89.88 115 LEU A O 1
ATOM 870 N N . ARG A 1 116 ? -15.711 0.052 12.772 1.00 90.44 116 ARG A N 1
ATOM 871 C CA . ARG A 1 116 ? -16.855 -0.474 13.534 1.00 90.44 116 ARG A CA 1
ATOM 872 C C . ARG A 1 116 ? -16.480 -0.764 14.986 1.00 90.44 116 ARG A C 1
ATOM 874 O O . ARG A 1 116 ? -17.308 -0.508 15.858 1.00 90.44 116 ARG A O 1
ATOM 881 N N . CYS A 1 117 ? -15.282 -1.291 15.230 1.00 86.25 117 CYS A N 1
ATOM 882 C CA . CYS A 1 117 ? -14.757 -1.560 16.565 1.00 86.25 117 CYS A CA 1
ATOM 883 C C . CYS A 1 117 ? -14.537 -0.254 17.333 1.00 86.25 117 CYS A C 1
ATOM 885 O O . CYS A 1 117 ? -15.121 -0.073 18.397 1.00 86.25 117 CYS A O 1
ATOM 887 N N . TYR A 1 118 ? -13.829 0.703 16.729 1.00 87.50 118 TYR A N 1
ATOM 888 C CA . TYR A 1 118 ? -13.604 2.035 17.285 1.00 87.50 118 TYR A CA 1
ATOM 889 C C . TYR A 1 118 ? -14.918 2.694 17.713 1.00 87.50 118 TYR A C 1
ATOM 891 O O . TYR A 1 118 ? -15.060 3.100 18.858 1.00 87.50 118 TYR A O 1
ATOM 899 N N . ARG A 1 119 ? -15.937 2.692 16.845 1.00 88.12 119 ARG A N 1
ATOM 900 C CA . ARG A 1 119 ? -17.258 3.265 17.157 1.00 88.12 119 ARG A CA 1
ATOM 901 C C . ARG A 1 119 ? -18.004 2.556 18.296 1.00 88.12 119 ARG A C 1
ATOM 903 O O . ARG A 1 119 ? -18.953 3.118 18.818 1.00 88.12 119 ARG A O 1
ATOM 910 N N . ARG A 1 120 ? -17.670 1.306 18.623 1.00 86.88 120 ARG A N 1
ATOM 911 C CA . ARG A 1 120 ? -18.265 0.589 19.766 1.00 86.88 120 ARG A CA 1
ATOM 912 C C . ARG A 1 120 ? -17.524 0.850 21.077 1.00 86.88 120 ARG A C 1
ATOM 914 O O . ARG A 1 120 ? -18.093 0.587 22.129 1.00 86.88 120 ARG A O 1
ATOM 921 N N . MET A 1 121 ? -16.269 1.284 21.004 1.00 81.19 121 MET A N 1
ATOM 922 C CA . MET A 1 121 ? -15.419 1.567 22.165 1.00 81.19 121 MET A CA 1
ATOM 923 C C . MET A 1 121 ? -15.525 3.029 22.632 1.00 81.19 121 MET A C 1
ATOM 925 O O . MET A 1 121 ? -15.082 3.331 23.738 1.00 81.19 121 MET A O 1
ATOM 929 N N . THR A 1 122 ? -16.068 3.913 21.789 1.00 73.25 122 THR A N 1
ATOM 930 C CA . THR A 1 122 ? -16.352 5.333 22.068 1.00 73.25 122 THR A CA 1
ATOM 931 C C . THR A 1 122 ? -17.809 5.520 22.467 1.00 73.25 122 THR A C 1
ATOM 933 O O . THR A 1 122 ? -18.053 6.305 23.407 1.00 73.25 122 THR A O 1
#

Sequence (122 aa):
MLIASLAVASAQAQSVNIDGIQQKPSLSVIATCIISFCLMGSTIFAMFGLSGNQSGFLLPHIFFSIVVCIFHATLSSISLIEWTQQSTIDGDWLITFSGSLLFQACFLTAIYLELRCYRRMT

Foldseek 3Di:
DLVVLVVLQVCQQPDADPVRHRGHRDPVSVVVNVLVVLVVLLVVLCCCCVVVVPLVSLVSNLVSLVVNLVVLVVVLVVLVVVQVVDPDDDPVSVVVNVVSVVVSVVSVVVSVVSVVSSVVSD